Protein AF-A0A520HQ41-F1 (afdb_monomer_lite)

Foldseek 3Di:
DKWKWWKAWQDAWPWWKWKWWAFPVRDIFTFTARVVNVVDDHPDIDMDIFQPVLRVVVPHPPVGIPGGIDMDTPTDTDMDTDDIDDDDDPDDNPDGHD

Radius of gyration: 12.87 Å; chains: 1; bounding box: 29×26×33 Å

Secondary structure (DSSP, 8-state):
-EEEEEEEEEE--SS-EEEEEEETT--EEEEE-HHHHHHSPTTSEEEEEEEHHHHHTTT--GGGEEEEEEEEESS--EEEEEEEEEE--SS-TT----

Structure (mmCIF, N/CA/C/O ba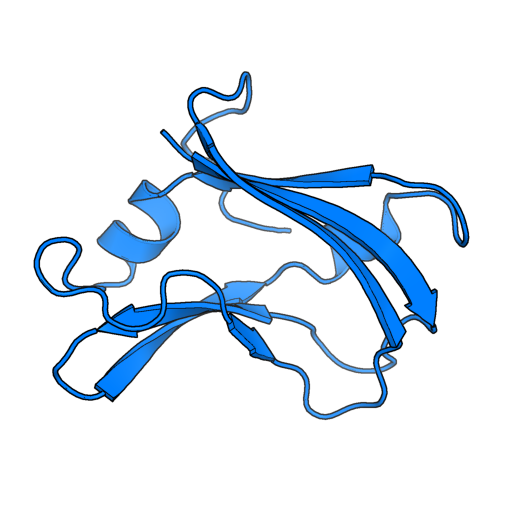ckbone):
data_AF-A0A520HQ41-F1
#
_entry.id   AF-A0A520HQ41-F1
#
loop_
_atom_site.group_PDB
_atom_site.id
_atom_site.type_symbol
_atom_site.label_atom_id
_atom_site.label_alt_id
_atom_site.label_comp_id
_atom_site.label_asym_id
_atom_site.label_entity_id
_atom_site.label_seq_id
_atom_site.pdbx_PDB_ins_code
_atom_site.Cartn_x
_atom_site.Cartn_y
_atom_site.Cartn_z
_atom_site.occupancy
_atom_site.B_iso_or_equiv
_atom_site.auth_seq_id
_atom_site.auth_comp_id
_atom_site.auth_asym_id
_atom_site.auth_atom_id
_atom_site.pdbx_PDB_model_num
ATOM 1 N N . LEU A 1 1 ? 11.736 10.466 -0.965 1.00 95.94 1 LEU A N 1
ATOM 2 C CA . LEU A 1 1 ? 10.326 10.441 -1.404 1.00 95.94 1 LEU A CA 1
ATOM 3 C C . LEU A 1 1 ? 9.679 9.158 -0.919 1.00 95.94 1 LEU A C 1
ATOM 5 O O . LEU A 1 1 ? 10.346 8.122 -0.864 1.00 95.94 1 LEU A O 1
ATOM 9 N N . SER A 1 2 ? 8.399 9.247 -0.596 1.00 97.56 2 SER A N 1
ATOM 10 C CA . SER A 1 2 ? 7.579 8.157 -0.084 1.00 97.56 2 SER A CA 1
ATOM 11 C C . SER A 1 2 ? 6.227 8.167 -0.780 1.00 97.56 2 SER A C 1
ATOM 13 O O . SER A 1 2 ? 5.752 9.226 -1.183 1.00 97.56 2 SER A O 1
ATOM 15 N N . LEU A 1 3 ? 5.610 6.993 -0.883 1.00 97.75 3 LEU A N 1
ATOM 16 C CA . LEU A 1 3 ? 4.178 6.887 -1.117 1.00 97.75 3 LEU A CA 1
ATOM 17 C C . LEU A 1 3 ? 3.482 7.204 0.209 1.00 97.75 3 LEU A C 1
ATOM 19 O O . LEU A 1 3 ? 3.717 6.516 1.206 1.00 97.75 3 LEU A O 1
ATOM 23 N N . VAL A 1 4 ? 2.695 8.273 0.223 1.00 97.88 4 VAL A N 1
ATOM 24 C CA . VAL A 1 4 ? 1.941 8.753 1.383 1.00 97.88 4 VAL A CA 1
ATOM 25 C C . VAL A 1 4 ? 0.463 8.584 1.077 1.00 97.88 4 VAL A C 1
ATOM 27 O O . VAL A 1 4 ? -0.005 9.012 0.022 1.00 97.88 4 VAL A O 1
ATOM 30 N N . VAL A 1 5 ? -0.247 7.927 1.986 1.00 98.12 5 VAL A N 1
ATOM 31 C CA . VAL A 1 5 ? -1.656 7.579 1.819 1.00 98.12 5 VAL A CA 1
ATOM 32 C C . VAL A 1 5 ? -2.414 8.004 3.066 1.00 98.12 5 VAL A C 1
ATOM 34 O O . VAL A 1 5 ? -2.114 7.521 4.160 1.00 98.12 5 VAL A O 1
ATOM 37 N N . ASP A 1 6 ? -3.410 8.864 2.893 1.00 98.06 6 ASP A N 1
ATOM 38 C CA . ASP A 1 6 ? -4.317 9.252 3.967 1.00 98.06 6 ASP A CA 1
ATOM 39 C C . ASP A 1 6 ? -5.507 8.292 3.960 1.00 98.06 6 ASP A C 1
ATOM 41 O O . ASP A 1 6 ? -6.292 8.239 3.005 1.00 98.06 6 ASP A O 1
ATOM 45 N N . VAL A 1 7 ? -5.609 7.487 5.017 1.00 98.00 7 VAL A N 1
ATOM 46 C CA . VAL A 1 7 ? -6.572 6.387 5.108 1.00 98.00 7 VAL A CA 1
ATOM 47 C C . VAL A 1 7 ? -7.317 6.399 6.430 1.00 98.00 7 VAL A C 1
ATOM 49 O O . VAL A 1 7 ? -6.773 6.752 7.475 1.00 98.00 7 VAL A O 1
ATOM 52 N N . ARG A 1 8 ? -8.558 5.925 6.401 1.00 98.06 8 ARG A N 1
ATOM 53 C CA . ARG A 1 8 ? -9.318 5.542 7.589 1.00 98.06 8 ARG A CA 1
ATOM 54 C C . ARG A 1 8 ? -9.723 4.084 7.461 1.00 98.06 8 ARG A C 1
ATOM 56 O O . ARG A 1 8 ? -10.252 3.665 6.432 1.00 98.06 8 ARG A O 1
ATOM 63 N N . VAL A 1 9 ? -9.493 3.314 8.520 1.00 97.12 9 VAL A N 1
ATOM 64 C CA . VAL A 1 9 ? -9.921 1.914 8.586 1.00 97.12 9 VAL A CA 1
ATOM 65 C C . VAL A 1 9 ? -11.364 1.862 9.078 1.00 97.12 9 VAL A C 1
ATOM 67 O O . VAL A 1 9 ? -11.630 2.094 10.257 1.00 97.12 9 VAL A O 1
ATOM 70 N N . ASP A 1 10 ? -12.284 1.545 8.166 1.00 96.12 10 ASP A N 1
ATOM 71 C CA . ASP A 1 10 ? -13.711 1.359 8.459 1.00 96.12 10 ASP A CA 1
ATOM 72 C C . ASP A 1 10 ? -14.008 -0.085 8.899 1.00 96.12 10 ASP A C 1
ATOM 74 O O . ASP A 1 10 ? -14.907 -0.342 9.699 1.00 96.12 10 ASP A O 1
ATOM 78 N N . ARG A 1 11 ? -13.232 -1.049 8.385 1.00 95.38 11 ARG A N 1
ATOM 79 C CA . ARG A 1 11 ? -13.249 -2.459 8.799 1.00 95.38 11 ARG A CA 1
ATOM 80 C C . ARG A 1 11 ? -11.850 -3.048 8.660 1.00 95.38 11 ARG A C 1
ATOM 82 O O . ARG A 1 11 ? -11.346 -3.156 7.545 1.00 95.38 11 ARG A O 1
ATOM 89 N N . ALA A 1 12 ? -11.262 -3.486 9.771 1.00 94.06 12 ALA A N 1
ATOM 90 C CA . ALA A 1 12 ? -9.978 -4.181 9.761 1.00 94.06 12 ALA A CA 1
ATOM 91 C C . ALA A 1 12 ? -10.068 -5.531 9.026 1.00 94.06 12 ALA A C 1
ATOM 93 O O . ALA A 1 12 ? -11.086 -6.222 9.110 1.00 94.06 12 ALA A O 1
ATOM 94 N N . SER A 1 13 ? -8.990 -5.905 8.333 1.00 95.00 13 SER A N 1
ATOM 95 C CA . SER A 1 13 ? -8.871 -7.233 7.725 1.00 95.00 13 SER A CA 1
ATOM 96 C C . SER A 1 13 ? -8.481 -8.277 8.769 1.00 95.00 13 SER A C 1
ATOM 98 O O . SER A 1 13 ? -7.651 -8.013 9.636 1.00 95.00 13 SER A O 1
ATOM 100 N N . GLY A 1 14 ? -9.054 -9.477 8.659 1.00 94.88 14 GLY A N 1
ATOM 101 C CA . GLY A 1 14 ? -8.614 -10.655 9.418 1.00 94.88 14 GLY A CA 1
ATOM 102 C C . GLY A 1 14 ? -7.396 -11.360 8.806 1.00 94.88 14 GLY A C 1
ATOM 103 O O . GLY A 1 14 ? -6.892 -12.318 9.383 1.00 94.88 14 GLY A O 1
ATOM 104 N N . THR A 1 15 ? -6.934 -10.910 7.638 1.00 97.88 15 THR A N 1
ATOM 105 C CA . THR A 1 15 ? -5.786 -11.458 6.903 1.00 97.88 15 THR A CA 1
ATOM 106 C C . THR A 1 15 ? -4.761 -10.357 6.625 1.00 97.88 15 THR A C 1
ATOM 108 O O . THR A 1 15 ? -5.114 -9.174 6.673 1.00 97.88 15 THR A O 1
ATOM 111 N N . PRO A 1 16 ? -3.507 -10.705 6.282 1.00 98.00 16 PRO A N 1
ATOM 112 C CA . PRO A 1 16 ? -2.495 -9.715 5.937 1.00 98.00 16 PRO A CA 1
ATOM 113 C C . PRO A 1 16 ? -2.962 -8.736 4.853 1.00 98.00 16 PRO A C 1
ATOM 115 O O . PRO A 1 16 ? -3.616 -9.117 3.877 1.00 98.00 16 PRO A O 1
ATOM 118 N N . VAL A 1 17 ? -2.619 -7.465 5.038 1.00 98.31 17 VAL A N 1
ATOM 119 C CA . VAL A 1 17 ? -2.830 -6.379 4.079 1.00 98.31 17 VAL A CA 1
ATOM 120 C C . VAL A 1 17 ? -1.479 -5.915 3.561 1.00 98.31 17 VAL A C 1
ATOM 122 O O . VAL A 1 17 ? -0.553 -5.658 4.335 1.00 98.31 17 VAL A O 1
ATOM 125 N N . ASN A 1 18 ? -1.387 -5.794 2.243 1.00 98.31 18 ASN A N 1
ATOM 126 C CA . ASN A 1 18 ? -0.195 -5.384 1.527 1.00 98.31 18 ASN A CA 1
ATOM 127 C C . ASN A 1 18 ? -0.461 -4.102 0.734 1.00 98.31 18 ASN A C 1
ATOM 129 O O . ASN A 1 18 ? -1.498 -3.980 0.082 1.00 98.31 18 ASN A O 1
ATOM 133 N N . LEU A 1 19 ? 0.502 -3.182 0.759 1.00 98.25 19 LEU A N 1
ATOM 134 C CA . LEU A 1 19 ? 0.556 -2.002 -0.102 1.00 98.25 19 LEU A CA 1
ATOM 135 C C . LEU A 1 19 ? 1.578 -2.245 -1.206 1.00 98.25 19 LEU A C 1
ATOM 137 O O . LEU A 1 19 ? 2.659 -2.758 -0.928 1.00 98.25 19 LEU A O 1
ATOM 141 N N . GLY A 1 20 ? 1.267 -1.885 -2.444 1.00 97.69 20 GLY A N 1
ATOM 142 C CA . GLY A 1 20 ? 2.066 -2.258 -3.601 1.00 97.69 20 GLY A CA 1
ATOM 143 C C . GLY A 1 20 ? 2.114 -1.245 -4.728 1.00 97.69 20 GLY A C 1
ATOM 144 O O . GLY A 1 20 ? 1.374 -0.263 -4.748 1.00 97.69 20 GLY A O 1
ATOM 145 N N . MET A 1 21 ? 2.993 -1.556 -5.676 1.00 98.31 21 MET A N 1
ATOM 146 C CA . MET A 1 21 ? 3.127 -0.920 -6.982 1.00 98.31 21 MET A CA 1
ATOM 147 C C . MET A 1 21 ? 3.188 -1.991 -8.075 1.00 98.31 21 MET A C 1
ATOM 149 O O . MET A 1 21 ? 3.634 -3.111 -7.813 1.00 98.31 21 MET A O 1
ATOM 153 N N . VAL A 1 22 ? 2.772 -1.637 -9.291 1.00 98.31 22 VAL A N 1
ATOM 154 C CA . VAL A 1 22 ? 2.859 -2.495 -10.484 1.00 98.31 22 VAL A CA 1
ATOM 155 C C . VAL A 1 22 ? 3.607 -1.764 -11.592 1.00 98.31 22 VAL A C 1
ATOM 157 O O . VAL A 1 22 ? 3.333 -0.587 -11.838 1.00 98.31 22 VAL A O 1
ATOM 160 N N . SER A 1 23 ? 4.546 -2.449 -12.245 1.00 97.06 23 SER A N 1
ATOM 161 C CA . SER A 1 23 ? 5.254 -1.967 -13.439 1.00 97.06 23 SER A CA 1
ATOM 162 C C . SER A 1 23 ? 4.580 -2.425 -14.737 1.00 97.06 23 SER A C 1
ATOM 164 O O . SER A 1 23 ? 3.679 -3.262 -14.740 1.00 97.06 23 SER A O 1
ATOM 166 N N . ASN A 1 24 ? 4.980 -1.843 -15.866 1.00 96.31 24 ASN A N 1
ATOM 167 C CA . ASN A 1 24 ? 4.431 -2.124 -17.198 1.00 96.31 24 ASN A CA 1
ATOM 168 C C . ASN A 1 24 ? 4.559 -3.590 -17.654 1.00 96.31 24 ASN A C 1
ATOM 170 O O . ASN A 1 24 ? 3.778 -4.030 -18.492 1.00 96.31 24 ASN A O 1
ATOM 174 N N . ASP A 1 25 ? 5.501 -4.344 -17.090 1.00 95.19 25 ASP A N 1
ATOM 175 C CA . ASP A 1 25 ? 5.665 -5.792 -17.259 1.00 95.19 25 ASP A CA 1
ATOM 176 C C . ASP A 1 25 ? 4.645 -6.625 -16.451 1.00 95.19 25 ASP A C 1
ATOM 178 O O . ASP A 1 25 ? 4.663 -7.855 -16.494 1.00 95.19 25 ASP A O 1
ATOM 182 N N . GLY A 1 26 ? 3.754 -5.966 -15.705 1.00 94.50 26 GLY A N 1
ATOM 183 C C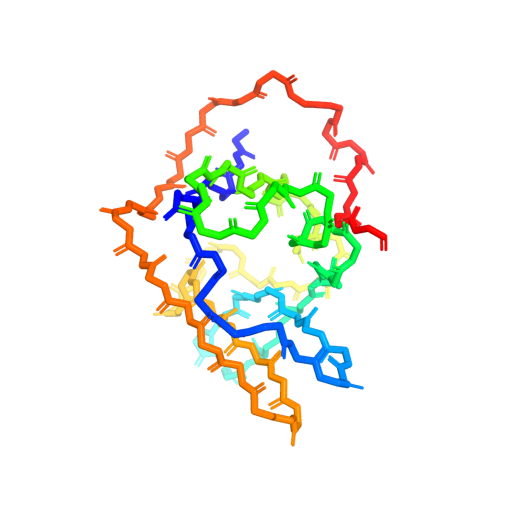A . GLY A 1 26 ? 2.752 -6.592 -14.845 1.00 94.50 26 GLY A CA 1
ATOM 184 C C . GLY A 1 26 ? 3.297 -7.060 -13.495 1.00 94.50 26 GLY A C 1
ATOM 185 O O . GLY A 1 26 ? 2.544 -7.623 -12.697 1.00 94.50 26 GLY A O 1
ATOM 186 N N . LYS A 1 27 ? 4.581 -6.830 -13.193 1.00 94.62 27 LYS A N 1
ATOM 187 C CA . LYS A 1 27 ? 5.177 -7.237 -11.921 1.00 94.62 27 LYS A CA 1
ATOM 188 C C . LYS A 1 27 ? 4.624 -6.390 -10.778 1.00 94.62 27 LYS A C 1
ATOM 190 O O . LYS A 1 27 ? 4.841 -5.182 -10.719 1.00 94.62 27 LYS A O 1
ATOM 195 N N . ALA A 1 28 ? 3.967 -7.048 -9.826 1.00 96.12 28 ALA A N 1
ATOM 196 C CA . ALA A 1 28 ? 3.537 -6.434 -8.577 1.00 96.12 28 ALA A CA 1
ATOM 197 C C . ALA A 1 28 ? 4.618 -6.586 -7.499 1.00 96.12 28 ALA A C 1
ATOM 199 O O . ALA A 1 28 ? 5.082 -7.690 -7.208 1.00 96.12 28 ALA A O 1
ATOM 200 N N . VAL A 1 29 ? 4.989 -5.477 -6.867 1.00 97.56 29 VAL A N 1
ATOM 201 C CA . VAL A 1 29 ? 5.874 -5.459 -5.701 1.00 97.56 29 VAL A CA 1
ATOM 202 C C . VAL A 1 29 ? 5.128 -4.849 -4.534 1.00 97.56 29 VAL A C 1
ATOM 204 O O . VAL A 1 29 ? 4.609 -3.741 -4.635 1.00 97.56 29 VAL A O 1
ATOM 207 N N . THR A 1 30 ? 5.097 -5.562 -3.412 1.00 97.50 30 THR A N 1
ATOM 208 C CA . THR A 1 30 ? 4.325 -5.168 -2.235 1.00 97.50 30 THR A CA 1
ATOM 209 C C . THR A 1 30 ? 5.176 -5.088 -0.973 1.00 97.50 30 THR A C 1
ATOM 211 O O . THR A 1 30 ? 6.270 -5.654 -0.903 1.00 97.50 30 THR A O 1
ATOM 214 N N . VAL A 1 31 ? 4.669 -4.383 0.037 1.00 97.38 31 VAL A N 1
ATOM 215 C CA . VAL A 1 31 ? 5.144 -4.353 1.423 1.00 97.38 31 VAL A CA 1
ATOM 216 C C . VAL A 1 31 ? 3.968 -4.618 2.374 1.00 97.38 31 VAL A C 1
ATOM 218 O O . VAL A 1 31 ? 2.855 -4.166 2.093 1.00 97.38 31 VAL A O 1
ATOM 221 N N . PRO A 1 32 ? 4.186 -5.323 3.497 1.00 97.38 32 PRO A N 1
ATOM 222 C CA . PRO A 1 32 ? 3.138 -5.515 4.493 1.00 97.38 32 PRO A CA 1
ATOM 223 C C . PRO A 1 32 ? 2.811 -4.190 5.193 1.00 97.38 32 PRO A C 1
ATOM 225 O O . PRO A 1 32 ? 3.716 -3.446 5.572 1.00 97.38 32 PRO A O 1
ATOM 228 N N . ILE A 1 33 ? 1.517 -3.898 5.341 1.00 97.56 33 ILE A N 1
ATOM 229 C CA . ILE A 1 33 ? 1.005 -2.708 6.045 1.00 97.56 33 ILE A CA 1
ATOM 230 C C . ILE A 1 33 ? -0.070 -3.058 7.098 1.00 97.56 33 ILE A C 1
ATOM 232 O O . ILE A 1 33 ? -0.888 -2.222 7.480 1.00 97.56 33 ILE A O 1
ATOM 236 N N . THR A 1 34 ? -0.088 -4.303 7.580 1.00 97.12 34 THR A N 1
ATOM 237 C CA . THR A 1 34 ? -1.131 -4.787 8.498 1.00 97.12 34 THR A CA 1
ATOM 238 C C . THR A 1 34 ? -1.049 -4.122 9.873 1.00 97.12 34 THR A C 1
ATOM 240 O O . THR A 1 34 ? -2.039 -3.557 10.339 1.00 97.12 34 THR A O 1
ATOM 243 N N . ARG A 1 35 ? 0.115 -4.158 10.537 1.00 95.94 35 ARG A N 1
ATOM 244 C CA . ARG A 1 35 ? 0.276 -3.525 11.863 1.00 95.94 35 ARG A CA 1
ATOM 245 C C . ARG A 1 35 ? 0.261 -1.998 11.792 1.00 95.94 35 ARG A C 1
ATOM 247 O O . ARG A 1 35 ? -0.104 -1.362 12.769 1.00 95.94 35 ARG A O 1
ATOM 254 N N . THR A 1 36 ? 0.628 -1.419 10.656 1.00 95.75 36 THR A N 1
ATOM 255 C CA . THR A 1 36 ? 0.607 0.015 10.372 1.00 95.75 36 THR A CA 1
ATOM 256 C C . THR A 1 36 ? -0.837 0.477 10.381 1.00 95.75 36 THR A C 1
ATOM 258 O O . THR A 1 36 ? -1.169 1.369 11.150 1.00 95.75 36 THR A O 1
ATOM 261 N N . LEU A 1 37 ? -1.719 -0.200 9.632 1.00 96.06 37 LEU A N 1
ATOM 262 C CA . LEU A 1 37 ? -3.155 0.089 9.660 1.00 96.06 37 LEU A CA 1
ATOM 263 C C . LEU A 1 37 ? -3.759 -0.115 11.056 1.00 96.06 37 LEU A C 1
ATOM 265 O O . LEU A 1 37 ? -4.600 0.680 11.475 1.00 96.06 37 LEU A O 1
ATOM 269 N N . ALA A 1 38 ? -3.319 -1.151 11.779 1.00 94.50 38 ALA A N 1
ATOM 270 C CA . ALA A 1 38 ? -3.791 -1.453 13.132 1.00 94.50 38 ALA A CA 1
ATOM 271 C C . ALA A 1 38 ? -3.257 -0.498 14.218 1.00 94.50 38 ALA A C 1
ATOM 273 O O . ALA A 1 38 ? -3.798 -0.484 15.321 1.00 94.50 38 ALA A O 1
ATOM 274 N N . ALA A 1 39 ? -2.202 0.275 13.939 1.00 92.94 39 ALA A N 1
ATOM 275 C CA . ALA A 1 39 ? -1.635 1.231 14.888 1.00 92.94 39 ALA A CA 1
ATOM 276 C C . ALA A 1 39 ? -2.471 2.515 15.000 1.00 92.94 39 ALA A C 1
ATOM 278 O O . ALA A 1 39 ? -2.423 3.190 16.030 1.00 92.94 39 ALA A O 1
ATOM 279 N N . GLY A 1 40 ? -3.232 2.862 13.959 1.00 90.25 40 GLY A N 1
ATOM 280 C CA . GLY A 1 40 ? -4.203 3.947 14.032 1.00 90.25 40 GLY A CA 1
ATOM 281 C C . GLY A 1 40 ? -5.462 3.552 14.800 1.00 90.25 40 GLY A C 1
ATOM 282 O O . GLY A 1 40 ? -5.797 2.376 14.954 1.00 90.25 40 GLY A O 1
ATOM 283 N N . LYS A 1 41 ? -6.191 4.556 15.285 1.00 88.81 41 LYS A N 1
ATOM 284 C CA . LYS A 1 41 ? -7.455 4.329 15.986 1.00 88.81 41 LYS A CA 1
ATOM 285 C C . LYS A 1 41 ? -8.563 4.002 14.973 1.00 88.81 41 LYS A C 1
ATOM 287 O O . LYS A 1 41 ? -8.690 4.715 13.975 1.00 88.81 41 LYS A O 1
ATOM 292 N N . PRO A 1 42 ? -9.379 2.956 15.202 1.00 85.56 42 PRO A N 1
ATOM 293 C CA . PRO A 1 42 ? -10.505 2.640 14.326 1.00 85.56 42 PRO A CA 1
ATOM 294 C C . PRO A 1 42 ? -11.432 3.846 14.133 1.00 85.56 42 PRO A C 1
ATOM 296 O O . PRO A 1 42 ? -11.804 4.502 15.103 1.00 85.56 42 PRO A O 1
ATOM 299 N N . GLY A 1 43 ? -11.809 4.135 12.885 1.00 89.75 43 GLY A N 1
ATOM 300 C CA . GLY A 1 43 ? -12.665 5.281 12.557 1.00 89.75 43 GLY A CA 1
ATOM 301 C C . GLY A 1 43 ? -11.973 6.654 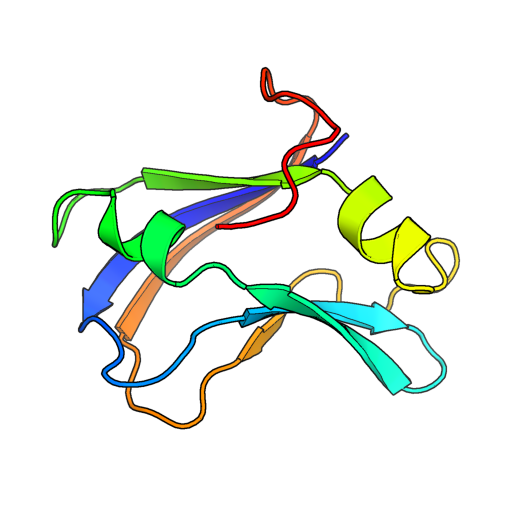12.546 1.00 89.75 43 GLY A C 1
ATOM 302 O O . GLY A 1 43 ? -12.631 7.642 12.223 1.00 89.75 43 GLY A O 1
ATOM 303 N N . GLU A 1 44 ? -10.667 6.737 12.817 1.00 96.00 44 GLU A N 1
ATOM 304 C CA . GLU A 1 44 ? -9.881 7.968 12.667 1.00 96.00 44 GLU A CA 1
ATOM 305 C C . GLU A 1 44 ? -8.988 7.920 11.418 1.00 96.00 44 GLU A C 1
ATOM 307 O O . GLU A 1 44 ? -8.536 6.856 10.981 1.00 96.00 44 GLU A O 1
ATOM 312 N N . TRP A 1 45 ? -8.743 9.092 10.829 1.00 97.94 45 TRP A N 1
ATOM 313 C CA . TRP A 1 45 ? -7.795 9.248 9.728 1.00 97.94 45 TRP A CA 1
ATOM 314 C C . TRP A 1 45 ? -6.357 9.090 10.230 1.00 97.94 45 TRP A C 1
ATOM 316 O O . TRP A 1 45 ? -5.989 9.620 11.278 1.00 97.94 45 TRP A O 1
ATOM 326 N N . GLN A 1 46 ? -5.539 8.381 9.460 1.00 96.94 46 GLN A N 1
ATOM 327 C CA . GLN A 1 46 ? -4.114 8.179 9.703 1.00 96.94 46 GLN A CA 1
ATOM 328 C C . GLN A 1 46 ? -3.334 8.228 8.385 1.00 96.94 46 GLN A C 1
ATOM 330 O O . GLN A 1 46 ? -3.895 7.980 7.317 1.00 96.94 46 GLN A O 1
ATOM 335 N N . GLN A 1 47 ? -2.028 8.491 8.467 1.00 96.38 47 GLN A N 1
ATOM 336 C CA . GLN A 1 47 ? -1.138 8.425 7.309 1.00 96.38 47 GLN A CA 1
ATOM 337 C C . GLN A 1 47 ? -0.372 7.104 7.285 1.00 96.38 47 GLN A C 1
ATOM 339 O O . GLN A 1 47 ? 0.339 6.767 8.234 1.00 96.38 47 GLN A O 1
ATOM 344 N N . VAL A 1 48 ? -0.455 6.391 6.165 1.00 96.81 48 VAL A N 1
ATOM 345 C CA . VAL A 1 48 ? 0.434 5.273 5.840 1.00 96.81 48 VAL A CA 1
ATOM 346 C C . VAL A 1 48 ? 1.528 5.799 4.923 1.00 96.81 48 VAL A C 1
ATOM 348 O O . VAL A 1 48 ? 1.255 6.319 3.843 1.00 96.81 48 VAL A O 1
ATOM 351 N N . ILE A 1 49 ? 2.780 5.670 5.358 1.00 97.25 49 ILE A N 1
ATOM 352 C CA . ILE A 1 49 ? 3.942 6.196 4.640 1.00 97.25 49 ILE A CA 1
ATOM 353 C C . ILE A 1 49 ? 4.897 5.045 4.357 1.00 97.25 49 ILE A C 1
ATOM 355 O O . ILE A 1 49 ? 5.442 4.443 5.283 1.00 97.25 49 ILE A O 1
ATOM 359 N N . VAL A 1 50 ? 5.149 4.778 3.076 1.00 97.56 50 VAL A N 1
ATOM 360 C CA . VAL A 1 50 ? 6.132 3.779 2.647 1.00 97.56 50 VAL A CA 1
ATOM 361 C C . VAL A 1 50 ? 7.191 4.440 1.763 1.00 97.56 50 VAL A C 1
ATOM 363 O O . VAL A 1 50 ? 6.863 4.937 0.681 1.00 97.56 50 VAL A O 1
ATOM 366 N N . PRO A 1 51 ? 8.472 4.445 2.178 1.00 97.62 51 PRO A N 1
ATOM 367 C CA . PRO A 1 51 ? 9.565 4.945 1.351 1.00 97.62 51 PRO A CA 1
ATOM 368 C C . PRO A 1 51 ? 9.615 4.237 -0.004 1.00 97.62 51 PRO A C 1
ATOM 370 O O . PRO A 1 51 ? 9.599 3.007 -0.066 1.00 97.62 51 PRO A O 1
ATOM 373 N N . LEU A 1 52 ? 9.757 4.992 -1.100 1.00 96.94 52 LEU A N 1
ATOM 374 C CA . LEU A 1 52 ? 9.766 4.406 -2.450 1.00 96.94 52 LEU A CA 1
ATOM 375 C C . LEU A 1 52 ? 10.884 3.366 -2.624 1.00 96.94 52 LEU A C 1
ATOM 377 O O . LEU A 1 52 ? 10.710 2.346 -3.289 1.00 96.94 52 LEU A O 1
ATOM 381 N N . GLN A 1 53 ? 12.017 3.559 -1.942 1.00 96.25 53 GLN A N 1
ATOM 382 C CA . GLN A 1 53 ? 13.125 2.605 -1.978 1.00 96.25 53 GLN A CA 1
ATOM 383 C C . GLN A 1 53 ? 12.761 1.201 -1.467 1.00 96.25 53 GLN A C 1
ATOM 385 O O . GLN A 1 53 ? 13.453 0.243 -1.801 1.00 96.25 53 GLN A O 1
ATOM 390 N N . CYS A 1 54 ? 11.688 1.053 -0.686 1.00 97.06 54 CYS A N 1
ATOM 391 C CA . CYS A 1 54 ? 11.204 -0.249 -0.238 1.00 97.06 54 CYS A CA 1
ATOM 392 C C . CYS A 1 54 ? 10.673 -1.097 -1.397 1.00 97.06 54 CYS A C 1
ATOM 394 O O . CYS A 1 54 ? 10.891 -2.307 -1.408 1.00 97.06 54 CYS A O 1
ATOM 396 N N . PHE A 1 55 ? 10.044 -0.468 -2.393 1.00 97.38 55 PHE A N 1
ATOM 397 C CA . PHE A 1 55 ? 9.619 -1.145 -3.616 1.00 97.38 55 PHE A CA 1
ATOM 398 C C . PHE A 1 55 ? 10.805 -1.339 -4.571 1.00 97.38 55 PHE A C 1
ATOM 400 O O . PHE A 1 55 ? 10.981 -2.426 -5.117 1.00 97.38 55 PHE A O 1
ATOM 407 N N . ALA A 1 56 ? 11.681 -0.334 -4.709 1.00 96.19 56 ALA A N 1
ATOM 408 C CA . ALA A 1 56 ? 12.857 -0.416 -5.587 1.00 96.19 56 ALA A CA 1
ATOM 409 C C . ALA A 1 56 ? 13.801 -1.560 -5.183 1.00 96.19 56 ALA A C 1
ATOM 411 O O . ALA A 1 56 ? 14.201 -2.365 -6.018 1.00 96.19 56 ALA A O 1
ATOM 412 N N . LYS A 1 57 ? 14.087 -1.708 -3.882 1.00 95.62 57 LYS A N 1
ATOM 413 C CA . LYS A 1 57 ? 14.914 -2.811 -3.356 1.00 95.62 57 LYS A CA 1
ATOM 414 C C . LYS A 1 57 ? 14.276 -4.191 -3.535 1.00 95.62 57 LYS A C 1
ATOM 416 O O . LYS A 1 57 ? 14.987 -5.188 -3.528 1.00 95.62 57 LYS A O 1
ATOM 421 N N . ARG A 1 58 ? 12.951 -4.252 -3.695 1.00 95.81 58 ARG A N 1
ATOM 422 C CA . ARG A 1 58 ? 12.195 -5.475 -4.013 1.00 95.81 58 ARG A CA 1
ATOM 423 C C . ARG A 1 58 ? 12.025 -5.678 -5.530 1.00 95.81 58 ARG A C 1
ATOM 425 O O . ARG A 1 58 ? 11.402 -6.645 -5.961 1.00 95.81 58 ARG A O 1
ATOM 432 N N . GLY A 1 59 ? 12.627 -4.802 -6.338 1.00 95.81 59 GLY A N 1
ATOM 433 C CA . GLY A 1 59 ? 12.791 -4.965 -7.777 1.00 95.81 59 GLY A CA 1
ATOM 434 C C . GLY A 1 59 ? 11.637 -4.445 -8.627 1.00 95.81 59 GLY A C 1
ATOM 435 O O . GLY A 1 59 ? 11.422 -5.007 -9.699 1.00 95.81 59 GLY A O 1
ATOM 436 N N . ILE A 1 60 ? 10.877 -3.444 -8.168 1.00 97.31 60 ILE A N 1
ATOM 437 C CA . ILE A 1 60 ? 9.966 -2.715 -9.065 1.00 97.31 60 ILE A CA 1
ATOM 438 C C . ILE A 1 60 ? 10.796 -1.885 -10.051 1.00 97.31 60 ILE A C 1
ATOM 440 O O . ILE A 1 60 ? 11.795 -1.276 -9.652 1.00 97.31 60 ILE A O 1
ATOM 444 N N . ASP A 1 61 ? 10.376 -1.824 -11.312 1.00 96.38 61 ASP A N 1
ATOM 445 C CA . ASP A 1 61 ? 10.926 -0.847 -12.248 1.00 96.38 61 ASP A CA 1
ATOM 446 C C . ASP A 1 61 ? 10.259 0.515 -12.018 1.00 96.38 61 ASP A C 1
ATOM 448 O O . ASP A 1 61 ? 9.154 0.784 -12.490 1.00 96.38 61 ASP A O 1
ATOM 452 N N . MET A 1 62 ? 10.943 1.377 -11.264 1.00 95.31 62 MET A N 1
ATOM 453 C CA . MET A 1 62 ? 10.452 2.713 -10.917 1.00 95.31 62 MET A CA 1
ATOM 454 C C . MET A 1 62 ? 10.244 3.625 -12.128 1.00 95.31 62 MET A C 1
ATOM 456 O O . MET A 1 62 ? 9.436 4.547 -12.044 1.00 95.31 62 MET A O 1
ATOM 460 N N . ALA A 1 63 ? 10.955 3.394 -13.235 1.00 96.06 63 ALA A N 1
ATOM 461 C CA . ALA A 1 63 ? 10.807 4.206 -14.439 1.00 96.06 63 ALA A CA 1
ATOM 462 C C . ALA A 1 63 ? 9.528 3.862 -15.220 1.00 96.06 63 ALA A C 1
ATOM 464 O O . ALA A 1 63 ? 9.057 4.681 -16.006 1.00 96.06 63 ALA A O 1
ATOM 465 N N . HIS A 1 64 ? 8.947 2.683 -14.980 1.00 97.12 64 HIS A N 1
ATOM 466 C CA . HIS A 1 64 ? 7.811 2.160 -15.738 1.00 97.12 64 HIS A CA 1
ATOM 467 C C . HIS A 1 64 ? 6.656 1.692 -14.841 1.00 97.12 64 HIS A C 1
ATOM 469 O O . HIS A 1 64 ? 5.966 0.723 -15.159 1.00 97.12 64 HIS A O 1
ATOM 475 N N . VAL A 1 65 ? 6.422 2.376 -13.717 1.00 97.44 65 VAL A N 1
ATOM 476 C CA . VAL A 1 65 ? 5.265 2.120 -12.844 1.00 97.44 65 VAL A CA 1
ATOM 477 C C . VAL A 1 65 ? 3.968 2.517 -13.550 1.00 97.44 65 VAL A C 1
ATOM 479 O O . VAL A 1 65 ? 3.804 3.658 -13.974 1.00 97.44 65 VAL A O 1
ATOM 482 N N . THR A 1 66 ? 3.025 1.581 -13.634 1.00 97.81 66 THR A N 1
ATOM 483 C CA . THR A 1 66 ? 1.696 1.772 -14.239 1.00 97.81 66 THR A CA 1
ATOM 484 C C . THR A 1 66 ? 0.581 1.830 -13.198 1.00 97.81 66 THR A C 1
ATOM 486 O O . THR A 1 66 ? -0.417 2.510 -13.419 1.00 97.81 66 THR A O 1
ATOM 489 N N . ALA A 1 67 ? 0.762 1.187 -12.039 1.00 97.69 67 ALA A N 1
ATOM 490 C CA . ALA A 1 67 ? -0.108 1.352 -10.875 1.00 97.69 67 ALA A CA 1
ATOM 491 C C . ALA A 1 67 ? 0.740 1.744 -9.650 1.00 97.69 67 ALA A C 1
ATOM 493 O O . ALA A 1 67 ? 1.365 0.875 -9.039 1.00 97.69 67 ALA A O 1
ATOM 494 N N . PRO A 1 68 ? 0.796 3.037 -9.275 1.00 95.06 68 PRO A N 1
ATOM 495 C CA . PRO A 1 68 ? 1.647 3.521 -8.181 1.00 95.06 68 PRO A CA 1
ATOM 496 C C . PRO A 1 68 ? 1.075 3.236 -6.786 1.00 95.06 68 PRO A C 1
ATOM 498 O O . PRO A 1 68 ? 1.749 3.463 -5.784 1.00 95.06 68 PRO A O 1
ATOM 501 N N . PHE A 1 69 ? -0.163 2.754 -6.712 1.00 98.00 69 PHE A N 1
ATOM 502 C CA . PHE A 1 69 ? -0.835 2.396 -5.475 1.00 98.00 69 PHE A CA 1
ATOM 503 C C . PHE A 1 69 ? -1.729 1.182 -5.717 1.00 98.00 69 PHE A C 1
ATOM 505 O O . PHE A 1 69 ? -2.645 1.221 -6.537 1.00 98.00 69 PHE A O 1
ATOM 512 N N . VAL A 1 70 ? -1.461 0.110 -4.980 1.00 97.44 70 VAL A N 1
ATOM 513 C CA . VAL A 1 70 ? -2.280 -1.101 -4.922 1.00 97.44 70 VAL A CA 1
ATOM 514 C C . VAL A 1 70 ? -2.442 -1.491 -3.463 1.00 97.44 70 VAL A C 1
ATOM 516 O O . VAL A 1 70 ? -1.449 -1.622 -2.755 1.00 97.44 70 VAL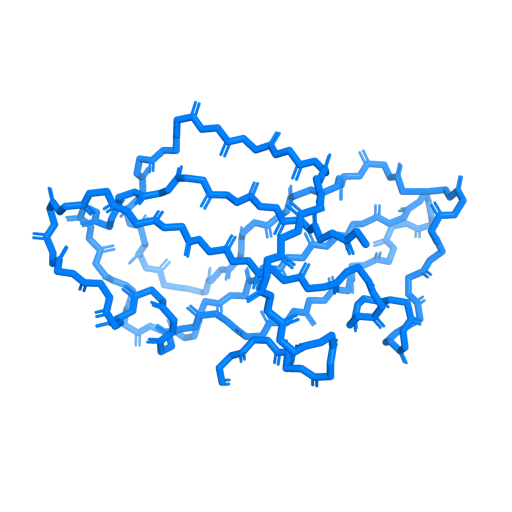 A O 1
ATOM 519 N N . ILE A 1 71 ? -3.671 -1.729 -3.014 1.00 97.44 71 ILE A N 1
ATOM 520 C CA . ILE A 1 71 ? -3.934 -2.416 -1.747 1.00 97.44 71 ILE A CA 1
ATOM 521 C C . ILE A 1 71 ? -4.455 -3.812 -2.060 1.00 97.44 71 ILE A C 1
ATOM 523 O O . ILE A 1 71 ? -5.378 -3.968 -2.856 1.00 97.44 71 ILE A O 1
ATOM 527 N N . ALA A 1 72 ? -3.864 -4.818 -1.422 1.00 96.31 72 ALA A N 1
ATOM 528 C CA . ALA A 1 72 ? -4.236 -6.214 -1.596 1.00 96.31 72 ALA A CA 1
ATOM 529 C C . ALA A 1 72 ? -4.379 -6.919 -0.245 1.00 96.31 72 ALA A C 1
ATOM 531 O O . ALA A 1 72 ? -3.577 -6.726 0.671 1.00 96.31 72 ALA A O 1
ATOM 532 N N . THR A 1 73 ? -5.400 -7.761 -0.132 1.00 97.62 73 THR A N 1
ATOM 533 C CA . THR A 1 73 ? -5.618 -8.674 0.990 1.00 97.62 73 THR A CA 1
ATOM 534 C C . THR A 1 73 ? -6.510 -9.821 0.517 1.00 97.62 73 THR A C 1
ATOM 536 O O . THR A 1 73 ? -7.344 -9.614 -0.362 1.00 97.62 73 THR A O 1
ATOM 539 N N . ASP A 1 74 ? -6.362 -11.007 1.106 1.00 97.56 74 ASP A N 1
ATOM 540 C CA . ASP A 1 74 ? -7.224 -12.165 0.803 1.00 97.56 74 ASP A CA 1
ATOM 541 C C . ASP A 1 74 ? -8.561 -12.126 1.571 1.00 97.56 74 ASP A C 1
ATOM 543 O O . ASP A 1 74 ? -9.469 -12.922 1.331 1.00 97.56 74 ASP A O 1
ATOM 547 N N . GLY A 1 75 ? -8.678 -11.211 2.534 1.00 95.94 75 GLY A N 1
ATOM 548 C CA . GLY A 1 75 ? -9.815 -11.065 3.432 1.00 95.94 75 GLY A CA 1
ATOM 549 C C . GLY A 1 75 ? -10.717 -9.882 3.092 1.00 95.94 75 GLY A C 1
ATOM 550 O O . GLY A 1 75 ? -10.620 -9.238 2.051 1.00 95.94 75 GLY A O 1
ATOM 551 N N . LYS A 1 76 ? -11.632 -9.573 4.015 1.00 97.19 76 LYS A N 1
ATOM 552 C CA . LYS A 1 76 ? -12.517 -8.408 3.903 1.00 97.19 76 LYS A CA 1
ATOM 553 C C . LYS A 1 76 ? -11.863 -7.206 4.569 1.00 97.19 76 LYS A C 1
ATOM 555 O O . LYS A 1 76 ? -11.671 -7.216 5.779 1.00 97.19 76 LYS A O 1
ATOM 560 N N . LEU A 1 77 ? -11.620 -6.156 3.798 1.00 96.62 77 LEU A N 1
ATOM 561 C CA . LEU A 1 77 ? -11.048 -4.895 4.261 1.00 96.62 77 LEU A CA 1
ATOM 562 C C . LEU A 1 77 ? -11.968 -3.744 3.850 1.00 96.62 77 LEU A C 1
ATOM 564 O O . LEU A 1 77 ? -12.426 -3.693 2.711 1.00 96.62 77 LEU A O 1
ATOM 568 N N . GLY A 1 78 ? -12.269 -2.850 4.789 1.00 96.94 78 GLY A N 1
ATOM 569 C CA . GLY A 1 78 ? -13.000 -1.609 4.533 1.00 96.94 78 GLY A CA 1
ATOM 570 C C . GLY A 1 78 ? -12.093 -0.422 4.811 1.00 96.94 78 GLY A C 1
ATOM 571 O O . GLY A 1 78 ? -11.684 -0.229 5.957 1.00 96.94 78 GLY A O 1
ATOM 572 N N . LEU A 1 79 ? -11.780 0.346 3.771 1.00 96.75 79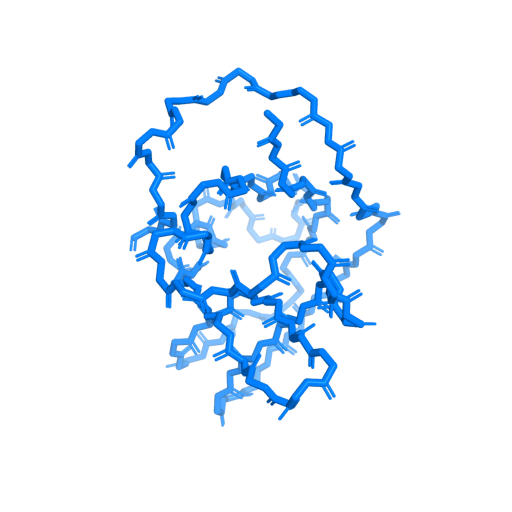 LEU A N 1
ATOM 573 C CA . LEU A 1 79 ? -10.961 1.549 3.855 1.00 96.75 79 LEU A CA 1
ATOM 574 C C . LEU A 1 79 ? -11.681 2.715 3.188 1.00 96.75 79 LEU A C 1
ATOM 576 O O . LEU A 1 79 ? -12.218 2.568 2.090 1.00 96.75 79 LEU A O 1
ATOM 580 N N . SER A 1 80 ? -11.582 3.880 3.812 1.00 98.19 80 SER A N 1
ATOM 581 C CA . SER A 1 80 ? -11.797 5.168 3.165 1.00 98.19 80 SER A CA 1
ATOM 582 C C . SER A 1 80 ? -10.428 5.774 2.855 1.00 98.19 80 SER A C 1
ATOM 584 O O . SER A 1 80 ? -9.534 5.734 3.700 1.00 98.19 80 SER A O 1
ATOM 586 N N . ILE A 1 81 ? -10.254 6.317 1.650 1.00 98.12 81 ILE A N 1
ATOM 587 C CA . ILE A 1 81 ? -9.000 6.920 1.177 1.00 98.12 81 ILE A CA 1
ATOM 588 C C . ILE A 1 81 ? -9.314 8.353 0.757 1.00 98.12 81 ILE A C 1
ATOM 590 O O . ILE A 1 81 ? -10.232 8.557 -0.037 1.00 98.12 81 ILE A O 1
ATOM 594 N N . SER A 1 82 ? -8.587 9.330 1.298 1.00 98.06 82 SER A N 1
ATOM 595 C CA . SER A 1 82 ? -8.783 10.749 0.966 1.00 98.06 82 SER A CA 1
ATOM 596 C C . SER A 1 82 ? -7.675 11.326 0.094 1.00 98.06 82 SER A C 1
ATOM 598 O O . SER A 1 82 ? -7.954 12.218 -0.700 1.00 98.06 82 SER A O 1
ATOM 600 N N . ASP A 1 83 ? -6.443 10.829 0.229 1.00 98.25 83 ASP A N 1
ATOM 601 C CA . ASP A 1 83 ? -5.298 11.285 -0.561 1.00 98.25 83 ASP A CA 1
ATOM 602 C C . ASP A 1 83 ? -4.302 10.145 -0.815 1.00 98.25 83 ASP A C 1
ATOM 604 O O . ASP A 1 83 ? -4.109 9.262 0.028 1.00 98.25 83 ASP A O 1
ATOM 608 N N . VAL A 1 84 ? -3.668 10.182 -1.988 1.00 98.12 84 VAL A N 1
ATOM 609 C CA . VAL A 1 84 ? -2.587 9.281 -2.400 1.00 98.12 84 VAL A CA 1
ATOM 610 C C . VAL A 1 84 ? -1.567 10.101 -3.176 1.00 98.12 84 VAL A C 1
ATOM 612 O O . VAL A 1 84 ? -1.840 10.553 -4.288 1.00 98.12 84 VAL A O 1
ATOM 615 N N . LYS A 1 85 ? -0.366 10.262 -2.621 1.00 97.88 85 LYS A N 1
ATOM 616 C CA . LYS A 1 85 ? 0.661 11.120 -3.221 1.00 97.88 85 LYS A CA 1
ATOM 617 C C . LYS A 1 85 ? 2.072 10.577 -3.065 1.00 97.88 85 LYS A C 1
ATOM 619 O O . LYS A 1 85 ? 2.379 9.798 -2.163 1.00 97.88 85 LYS A O 1
ATOM 624 N N . ILE A 1 86 ? 2.951 11.044 -3.947 1.00 96.94 86 ILE A N 1
ATOM 625 C CA . ILE A 1 86 ? 4.397 10.928 -3.776 1.00 96.94 86 ILE A CA 1
ATOM 626 C C . ILE A 1 86 ? 4.883 12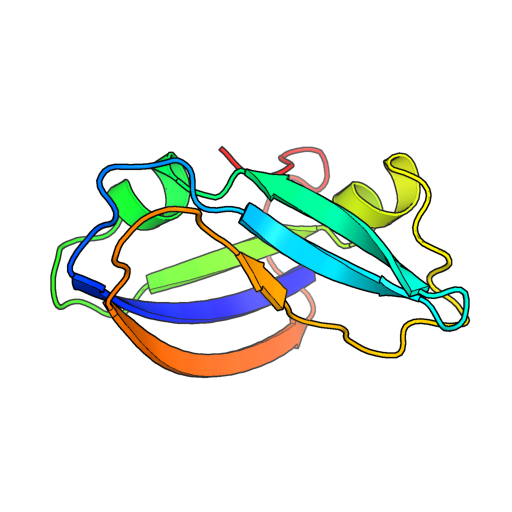.229 -3.150 1.00 96.94 86 ILE A C 1
ATOM 628 O O . ILE A 1 86 ? 4.754 13.287 -3.757 1.00 96.94 86 ILE A O 1
ATOM 632 N N . ASP A 1 87 ? 5.450 12.145 -1.949 1.00 97.12 87 ASP A N 1
ATOM 633 C CA . ASP A 1 87 ? 5.870 13.331 -1.201 1.00 97.12 87 ASP A CA 1
ATOM 634 C C . ASP A 1 87 ? 7.144 13.073 -0.380 1.00 97.12 87 ASP A C 1
ATOM 636 O O . ASP A 1 87 ? 7.624 11.939 -0.234 1.00 97.12 87 ASP A O 1
ATOM 640 N N . SER A 1 88 ? 7.727 14.141 0.152 1.00 95.38 88 SER A N 1
ATOM 641 C CA . SER A 1 88 ? 8.688 14.061 1.244 1.00 95.38 88 SER A CA 1
ATOM 642 C C . SER A 1 88 ? 7.948 13.779 2.552 1.00 95.38 88 SER A C 1
ATOM 644 O O . SER A 1 88 ? 6.944 14.414 2.856 1.00 95.38 88 SER A O 1
ATOM 646 N N . ALA A 1 89 ? 8.448 12.834 3.346 1.00 92.50 89 ALA A N 1
ATOM 647 C CA . ALA A 1 89 ? 7.855 12.485 4.631 1.00 92.50 89 ALA A CA 1
ATOM 648 C C . ALA A 1 89 ? 8.950 12.211 5.675 1.00 92.50 89 ALA A C 1
ATOM 650 O O . ALA A 1 89 ? 9.957 11.576 5.338 1.00 92.50 89 ALA A O 1
ATOM 651 N N . PRO A 1 90 ? 8.771 12.642 6.938 1.00 89.50 90 PRO A N 1
ATOM 652 C CA . PRO A 1 90 ? 9.783 12.531 7.986 1.00 89.50 90 PRO A CA 1
ATOM 653 C C . PRO A 1 90 ? 9.792 11.132 8.628 1.00 89.50 90 PRO A C 1
ATOM 655 O O . PRO A 1 90 ? 9.599 10.982 9.832 1.00 89.50 90 PRO A O 1
ATOM 658 N N . VAL A 1 91 ? 10.007 10.084 7.828 1.00 90.50 91 VAL A N 1
ATOM 659 C CA . VAL A 1 91 ? 10.145 8.697 8.306 1.00 90.50 91 VAL A CA 1
ATOM 660 C C . VAL A 1 91 ? 11.538 8.149 7.989 1.00 90.50 91 VAL A C 1
ATOM 662 O O . VAL A 1 91 ? 12.121 8.524 6.966 1.00 90.50 91 VAL A O 1
ATOM 665 N N . PRO A 1 92 ? 12.093 7.234 8.810 1.00 93.44 92 PRO A N 1
ATOM 666 C CA . PRO A 1 92 ? 13.320 6.537 8.451 1.00 93.44 92 PRO A CA 1
ATOM 667 C C . PRO A 1 92 ? 13.140 5.828 7.109 1.00 93.44 92 PRO A C 1
ATOM 669 O O . PRO A 1 92 ? 12.298 4.941 6.979 1.00 93.44 92 PRO A O 1
ATOM 672 N N . MET A 1 93 ? 13.946 6.189 6.107 1.00 91.94 93 MET A N 1
ATOM 673 C CA . MET A 1 93 ? 13.792 5.650 4.749 1.00 91.94 93 MET A CA 1
ATOM 674 C C . MET A 1 93 ? 13.959 4.124 4.713 1.00 91.94 93 MET A C 1
ATOM 676 O O . MET A 1 93 ? 13.469 3.457 3.806 1.00 91.94 93 MET A O 1
ATOM 680 N N . THR A 1 94 ? 14.656 3.548 5.690 1.00 90.69 94 THR A N 1
ATOM 681 C CA . THR A 1 94 ? 14.874 2.104 5.843 1.00 90.69 94 THR A CA 1
ATOM 682 C C . THR A 1 94 ? 13.688 1.353 6.451 1.00 90.69 94 THR A C 1
ATOM 684 O O . THR A 1 94 ? 13.693 0.124 6.422 1.00 90.69 94 THR A O 1
ATOM 687 N N . LYS A 1 95 ? 12.674 2.048 6.983 1.00 90.31 95 LYS A N 1
ATOM 688 C CA . LYS A 1 95 ? 11.481 1.420 7.555 1.00 90.31 95 LYS A CA 1
ATOM 689 C C . LYS A 1 95 ? 10.490 1.081 6.441 1.00 90.31 95 LYS A C 1
ATOM 691 O O . LYS A 1 95 ? 9.778 1.947 5.942 1.00 90.31 95 LYS A O 1
ATOM 696 N N . CYS A 1 96 ? 10.469 -0.188 6.053 1.00 89.31 96 CYS A N 1
ATOM 697 C CA . CYS A 1 96 ? 9.608 -0.697 4.993 1.00 89.31 96 CYS A CA 1
ATOM 698 C C . CYS A 1 96 ? 8.415 -1.451 5.573 1.00 89.31 96 CYS A C 1
ATOM 700 O O . CYS A 1 96 ? 8.557 -2.626 5.900 1.00 89.31 96 CYS A O 1
ATOM 702 N N . GLY A 1 97 ? 7.257 -0.789 5.652 1.00 83.25 97 GLY A N 1
ATOM 703 C CA . GLY A 1 97 ? 6.045 -1.405 6.192 1.00 83.25 97 GLY A CA 1
ATOM 704 C C . GLY A 1 97 ? 6.172 -1.773 7.671 1.00 83.25 97 GLY A C 1
ATOM 705 O O . GLY A 1 97 ? 7.049 -1.255 8.375 1.00 83.25 97 GLY A O 1
ATOM 706 N N . ASP A 1 98 ? 5.278 -2.645 8.129 1.00 74.12 98 ASP A N 1
ATOM 707 C CA . ASP A 1 98 ? 5.238 -3.125 9.514 1.00 74.12 98 ASP A CA 1
ATOM 708 C C . ASP A 1 98 ? 5.792 -4.513 9.754 1.00 74.12 98 ASP A C 1
ATOM 710 O O . ASP A 1 98 ? 5.717 -5.422 8.904 1.00 74.12 98 ASP A O 1
#

pLDDT: mean 95.67, std 3.57, range [74.12, 98.31]

Sequence (98 aa):
LSLVVDVRVDRASGTPVNLGMVSNDGKAVTVPITRTLAAGKPGEWQQVIVPLQCFAKRGIDMAHVTAPFVIATDGKLGLSISDVKIDSAPVPMTKCGD